Protein AF-A0A349K232-F1 (afdb_monomer_lite)

Foldseek 3Di:
DKDKWAFPDWDQDPVLKIKTKTFADDDQDDADPQKFKKWKWFFEAVQKDQWKKFKDWPNHTFWIDGIDDGRGMDIITGDSCQSPDDRMRMIIIHTDPDGGHTDPVVVVRHIITIIDGNPPPPD

Structure (mmCIF, N/CA/C/O backbone):
data_AF-A0A349K232-F1
#
_entry.id   AF-A0A349K232-F1
#
loop_
_atom_site.group_PDB
_atom_site.id
_atom_site.type_symbol
_atom_site.label_atom_id
_atom_site.label_alt_id
_atom_site.label_comp_id
_atom_site.label_asym_id
_atom_site.label_entity_id
_atom_site.label_seq_id
_atom_site.pdbx_PDB_ins_code
_atom_site.Cartn_x
_atom_site.Cartn_y
_atom_site.Cartn_z
_atom_site.occupancy
_atom_site.B_iso_or_equiv
_atom_site.auth_seq_id
_atom_site.auth_comp_id
_atom_site.auth_asym_id
_atom_site.auth_atom_id
_atom_site.pdbx_PDB_model_num
ATOM 1 N N . GLN A 1 1 ? -1.000 18.433 8.246 1.00 46.72 1 GLN A N 1
ATOM 2 C CA . GLN A 1 1 ? 0.027 17.546 8.838 1.00 46.72 1 GLN A CA 1
ATOM 3 C C . GLN A 1 1 ? -0.206 16.137 8.317 1.00 46.72 1 GLN A C 1
ATOM 5 O O . GLN A 1 1 ? -1.314 15.640 8.473 1.00 46.72 1 GLN A O 1
ATOM 10 N N . GLU A 1 2 ? 0.793 15.520 7.683 1.00 52.59 2 GLU A N 1
ATOM 11 C CA . GLU A 1 2 ? 0.730 14.105 7.295 1.00 52.59 2 GLU A CA 1
ATOM 12 C C . GLU A 1 2 ? 0.902 13.234 8.547 1.00 52.59 2 GLU A C 1
ATOM 14 O O . GLU A 1 2 ? 1.868 13.400 9.294 1.00 52.59 2 GLU A O 1
ATOM 19 N N . ARG A 1 3 ? -0.039 12.320 8.805 1.00 63.75 3 ARG A N 1
ATOM 20 C CA . ARG A 1 3 ? 0.114 11.277 9.830 1.00 63.75 3 ARG A CA 1
ATOM 21 C C . ARG A 1 3 ? 0.364 9.959 9.118 1.00 63.75 3 ARG A C 1
ATOM 23 O O . ARG A 1 3 ? -0.445 9.565 8.279 1.00 63.75 3 ARG A O 1
ATOM 30 N N . GLY A 1 4 ? 1.481 9.309 9.434 1.00 68.56 4 GLY A N 1
ATOM 31 C CA . GLY A 1 4 ? 1.935 8.125 8.715 1.00 68.56 4 GLY A CA 1
ATOM 32 C C . GLY A 1 4 ? 2.396 6.989 9.613 1.00 68.56 4 GLY A C 1
ATOM 33 O O . GLY A 1 4 ? 3.059 7.218 10.622 1.00 68.56 4 GLY A O 1
ATOM 34 N N . TYR A 1 5 ? 2.071 5.767 9.201 1.00 79.06 5 TYR A N 1
ATOM 35 C CA . TYR A 1 5 ? 2.646 4.527 9.704 1.00 79.06 5 TYR A CA 1
ATOM 36 C C . TYR A 1 5 ? 3.733 4.056 8.738 1.00 79.06 5 TYR A C 1
ATOM 38 O O . TYR A 1 5 ? 3.540 4.044 7.519 1.00 79.06 5 TYR A O 1
ATOM 46 N N . TYR A 1 6 ? 4.867 3.638 9.289 1.00 78.94 6 TYR A N 1
ATOM 47 C CA . TYR A 1 6 ? 5.976 3.049 8.541 1.00 78.94 6 TYR A CA 1
ATOM 48 C C . TYR A 1 6 ? 5.934 1.526 8.712 1.00 78.94 6 TYR A C 1
ATOM 50 O O . TYR A 1 6 ? 5.575 1.059 9.800 1.00 78.94 6 TYR A O 1
ATOM 58 N N . PRO A 1 7 ? 6.259 0.737 7.674 1.00 79.44 7 PRO A N 1
ATOM 59 C CA . PRO A 1 7 ? 6.295 -0.701 7.815 1.00 79.44 7 PRO A CA 1
ATOM 60 C C . PRO A 1 7 ? 7.447 -1.075 8.750 1.00 79.44 7 PRO A C 1
ATOM 62 O O . PRO A 1 7 ? 8.556 -0.550 8.632 1.00 79.44 7 PRO A O 1
ATOM 65 N N . VAL A 1 8 ? 7.159 -1.966 9.693 1.00 78.75 8 VAL A N 1
ATOM 66 C CA . VAL A 1 8 ? 8.140 -2.549 10.614 1.00 78.75 8 VAL A CA 1
ATOM 67 C C . VAL A 1 8 ? 8.885 -3.716 9.976 1.00 78.75 8 VAL A C 1
ATOM 69 O O . VAL A 1 8 ? 9.998 -4.013 10.390 1.00 78.75 8 VAL A O 1
ATOM 72 N N . ASP A 1 9 ? 8.289 -4.337 8.958 1.00 72.81 9 ASP A N 1
ATOM 73 C CA . ASP A 1 9 ? 8.919 -5.382 8.164 1.00 72.81 9 ASP A CA 1
ATOM 74 C C . ASP A 1 9 ? 8.420 -5.334 6.711 1.00 72.81 9 ASP A C 1
ATOM 76 O O . ASP A 1 9 ? 7.271 -4.958 6.436 1.00 72.81 9 ASP A O 1
ATOM 80 N N . SER A 1 10 ? 9.302 -5.692 5.783 1.00 68.56 10 SER A N 1
ATOM 81 C CA . SER A 1 10 ? 9.002 -5.839 4.362 1.00 68.56 10 SER A CA 1
ATOM 82 C C . SER A 1 10 ? 9.684 -7.096 3.840 1.00 68.56 10 SER A C 1
ATOM 84 O O . SER A 1 10 ? 10.916 -7.144 3.780 1.00 68.56 10 SER A O 1
ATOM 86 N N . LEU A 1 11 ? 8.892 -8.083 3.433 1.00 67.94 11 LEU A N 1
ATOM 87 C CA . LEU A 1 11 ? 9.386 -9.377 2.973 1.00 67.94 11 LEU A CA 1
ATOM 88 C C . LEU A 1 11 ? 8.936 -9.610 1.534 1.00 67.94 11 LEU A C 1
ATOM 90 O O . LEU A 1 11 ? 7.745 -9.532 1.224 1.00 67.94 11 LEU A O 1
ATOM 94 N N . SER A 1 12 ? 9.887 -9.916 0.654 1.00 61.69 12 SER A N 1
ATOM 95 C CA . SER A 1 12 ? 9.557 -10.512 -0.639 1.00 61.69 12 SER A CA 1
ATOM 96 C C . SER A 1 12 ? 9.032 -11.920 -0.391 1.00 61.69 12 SER A C 1
ATOM 98 O O . SER A 1 12 ? 9.668 -12.700 0.320 1.00 61.69 12 SER A O 1
ATOM 100 N N . THR A 1 13 ? 7.885 -12.255 -0.963 1.00 57.34 13 THR A N 1
ATOM 101 C CA . THR A 1 13 ? 7.378 -13.625 -0.944 1.00 57.34 13 THR A CA 1
ATOM 102 C C . THR A 1 13 ? 7.893 -14.377 -2.174 1.00 57.34 13 THR A C 1
ATOM 104 O O . THR A 1 13 ? 8.292 -13.778 -3.177 1.00 57.34 13 THR A O 1
ATOM 107 N N . SER A 1 14 ? 7.863 -15.708 -2.122 1.00 49.41 14 SER A N 1
ATOM 108 C CA . SER A 1 14 ? 8.222 -16.581 -3.247 1.00 49.41 14 SER A CA 1
ATOM 109 C C . SER A 1 14 ? 7.306 -16.434 -4.471 1.00 49.41 14 SER A C 1
ATOM 111 O O . SER A 1 14 ? 7.642 -16.939 -5.536 1.00 49.41 14 SER A O 1
ATOM 113 N N . GLU A 1 15 ? 6.171 -15.740 -4.346 1.00 57.75 15 GLU A N 1
ATOM 114 C CA . GLU A 1 15 ? 5.154 -15.590 -5.398 1.00 57.75 15 GLU A CA 1
ATOM 115 C C . GLU A 1 15 ? 5.248 -14.249 -6.149 1.00 57.75 15 GLU A C 1
ATOM 117 O O . GLU A 1 15 ? 4.309 -13.842 -6.830 1.00 57.75 15 GLU A O 1
ATOM 122 N N . GLY A 1 16 ? 6.357 -13.516 -6.007 1.00 67.38 16 GLY A N 1
ATOM 123 C CA . GLY A 1 16 ? 6.504 -12.198 -6.637 1.00 67.38 16 GLY A CA 1
ATOM 124 C C . GLY A 1 16 ? 5.601 -11.126 -6.015 1.00 67.38 16 GLY A C 1
ATOM 125 O O . GLY A 1 16 ? 5.373 -10.078 -6.622 1.00 67.38 16 GLY A O 1
ATOM 126 N N . SER A 1 17 ? 5.093 -11.374 -4.802 1.00 76.19 17 SER A N 1
ATOM 127 C CA . SER A 1 17 ? 4.384 -10.381 -4.001 1.00 76.19 17 SER A CA 1
ATOM 128 C C . SER A 1 17 ? 5.296 -9.779 -2.930 1.00 76.19 17 SER A C 1
ATOM 130 O O . SER A 1 17 ? 6.219 -10.416 -2.422 1.00 76.19 17 SER A O 1
ATOM 132 N N . LEU A 1 18 ? 5.062 -8.512 -2.601 1.00 86.50 18 LEU A N 1
ATOM 133 C CA . LEU A 1 18 ? 5.747 -7.811 -1.520 1.00 86.50 18 LEU A CA 1
ATOM 134 C C . LEU A 1 18 ? 4.798 -7.721 -0.329 1.00 86.50 18 LEU A C 1
ATOM 136 O O . LEU A 1 18 ? 3.771 -7.046 -0.407 1.00 86.50 18 LEU A O 1
ATOM 140 N N . ARG A 1 19 ? 5.158 -8.362 0.781 1.00 90.25 19 ARG A N 1
ATOM 141 C CA . ARG A 1 19 ? 4.420 -8.258 2.038 1.00 90.25 19 ARG A CA 1
ATOM 142 C C . ARG A 1 19 ? 4.936 -7.074 2.843 1.00 90.25 19 ARG A C 1
ATOM 144 O O . ARG A 1 19 ? 6.128 -6.994 3.137 1.00 90.25 19 ARG A O 1
ATOM 151 N N . LEU A 1 20 ? 4.038 -6.171 3.219 1.00 91.31 20 LEU A N 1
ATOM 152 C CA . LEU A 1 20 ? 4.313 -5.031 4.089 1.00 91.31 20 LEU A CA 1
ATOM 153 C C . LEU A 1 20 ? 3.569 -5.196 5.403 1.00 91.31 20 LEU A C 1
ATOM 155 O O . LEU A 1 20 ? 2.345 -5.334 5.411 1.00 91.31 20 LEU A O 1
ATOM 159 N N . GLN A 1 21 ? 4.292 -5.109 6.511 1.00 91.50 21 GLN A N 1
ATOM 160 C CA . GLN A 1 21 ? 3.699 -5.132 7.839 1.00 91.50 21 GLN A CA 1
ATOM 161 C C . GLN A 1 21 ? 3.842 -3.769 8.499 1.00 91.50 21 GLN A C 1
ATOM 163 O O . GLN A 1 21 ? 4.952 -3.311 8.751 1.00 91.50 21 GLN A O 1
ATOM 168 N N . PHE A 1 22 ? 2.725 -3.140 8.839 1.00 90.12 22 PHE A N 1
ATOM 169 C CA . PHE A 1 22 ? 2.667 -1.892 9.592 1.00 90.12 22 PHE A CA 1
ATOM 170 C C . PHE A 1 22 ? 2.262 -2.172 11.033 1.00 90.12 22 PHE A C 1
ATOM 172 O O . PHE A 1 22 ? 1.420 -3.033 11.303 1.00 90.12 22 PHE A O 1
ATOM 179 N N . ARG A 1 23 ? 2.832 -1.401 11.960 1.00 87.31 23 ARG A N 1
ATOM 180 C CA . ARG A 1 23 ? 2.408 -1.396 13.359 1.00 87.31 23 ARG A CA 1
ATOM 181 C C . ARG A 1 23 ? 1.769 -0.057 13.694 1.00 87.31 23 ARG A C 1
ATOM 183 O O . ARG A 1 23 ? 2.387 0.996 13.531 1.00 87.31 23 ARG A O 1
ATOM 190 N N . ARG A 1 24 ? 0.526 -0.104 14.160 1.00 83.44 24 ARG A N 1
ATOM 191 C CA . ARG A 1 24 ? -0.172 1.047 14.717 1.00 83.44 24 ARG A CA 1
ATOM 192 C C . ARG A 1 24 ? 0.290 1.245 16.154 1.00 83.44 24 ARG A C 1
ATOM 194 O O . ARG A 1 24 ? 0.170 0.348 16.978 1.00 83.44 24 ARG A O 1
ATOM 201 N N . PHE A 1 25 ? 0.791 2.439 16.444 1.00 75.69 25 PHE A N 1
ATOM 202 C CA . PHE A 1 25 ? 1.090 2.873 17.804 1.00 75.69 25 PHE A CA 1
ATOM 203 C C . PHE A 1 25 ? -0.033 3.795 18.285 1.00 75.69 25 PHE A C 1
ATOM 205 O O . PHE A 1 25 ? -0.379 4.760 17.601 1.00 75.69 25 PHE A O 1
ATOM 212 N N . GLY A 1 26 ? -0.608 3.494 19.449 1.00 79.88 26 GLY A N 1
ATOM 213 C CA . GLY A 1 26 ? -1.686 4.286 20.040 1.00 79.88 26 GLY A CA 1
ATOM 214 C C . GLY A 1 26 ? -3.086 3.980 19.481 1.00 79.88 26 GLY A C 1
ATOM 215 O O . GLY A 1 26 ? -3.288 2.965 18.807 1.00 79.88 26 GLY A O 1
ATOM 216 N N . PRO A 1 27 ? -4.086 4.828 19.789 1.00 82.44 27 PRO A N 1
ATOM 217 C CA . PRO A 1 27 ? -5.490 4.562 19.485 1.00 82.44 27 PRO A CA 1
ATOM 218 C C . PRO A 1 27 ? -5.781 4.546 17.981 1.00 82.44 27 PRO A C 1
ATOM 220 O O . PRO A 1 27 ? -5.017 5.059 17.162 1.00 82.44 27 PRO A O 1
ATOM 223 N N . THR A 1 28 ? -6.916 3.948 17.616 1.00 82.94 28 THR A N 1
ATOM 224 C CA . THR A 1 28 ? -7.370 3.875 16.225 1.00 82.94 28 THR A CA 1
ATOM 225 C C . THR A 1 28 ? -7.572 5.291 15.683 1.00 82.94 28 THR A C 1
ATOM 227 O O . THR A 1 28 ? -8.322 6.066 16.288 1.00 82.94 28 THR A O 1
ATOM 230 N N . PRO A 1 29 ? -6.926 5.668 14.566 1.00 82.56 29 PRO A N 1
ATOM 231 C CA . PRO A 1 29 ? -7.090 6.998 14.005 1.00 82.56 29 PRO A CA 1
ATOM 232 C C . PRO A 1 29 ? -8.521 7.171 13.484 1.00 82.56 29 PRO A C 1
ATOM 234 O O . PRO A 1 29 ? -9.055 6.315 12.779 1.00 82.56 29 PRO A O 1
ATOM 237 N N . LYS A 1 30 ? -9.141 8.307 13.811 1.00 85.81 30 LYS A N 1
ATOM 238 C CA . LYS A 1 30 ? -10.394 8.731 13.179 1.00 85.81 30 LYS A CA 1
ATOM 239 C C . LYS A 1 30 ? -10.060 9.377 11.836 1.00 85.81 30 LYS A C 1
ATOM 241 O O . LYS A 1 30 ? -9.260 10.309 11.800 1.00 85.81 30 LYS A O 1
ATOM 246 N N . VAL A 1 31 ? -10.667 8.885 10.760 1.00 88.19 31 VAL A N 1
ATOM 247 C CA . VAL A 1 31 ? -10.540 9.460 9.413 1.00 88.19 31 VAL A CA 1
ATOM 248 C C . VAL A 1 31 ? -11.734 10.382 9.187 1.00 88.19 31 VAL A C 1
ATOM 250 O O . VAL A 1 31 ? -12.877 9.928 9.239 1.00 88.19 31 VAL A O 1
ATOM 253 N N . ALA A 1 32 ? -11.482 11.679 9.012 1.00 89.44 32 ALA A N 1
ATOM 254 C CA . ALA A 1 32 ? -12.534 12.658 8.746 1.00 89.44 32 ALA A CA 1
ATOM 255 C C . ALA A 1 32 ? -13.071 12.534 7.308 1.00 89.44 32 ALA A C 1
ATOM 257 O O . ALA A 1 32 ? -12.408 11.985 6.434 1.00 89.44 32 ALA A O 1
ATOM 258 N N . ALA A 1 33 ? -14.254 13.097 7.041 1.00 87.88 33 ALA A N 1
ATOM 259 C CA . ALA A 1 33 ? -14.904 13.017 5.726 1.00 87.88 33 ALA A C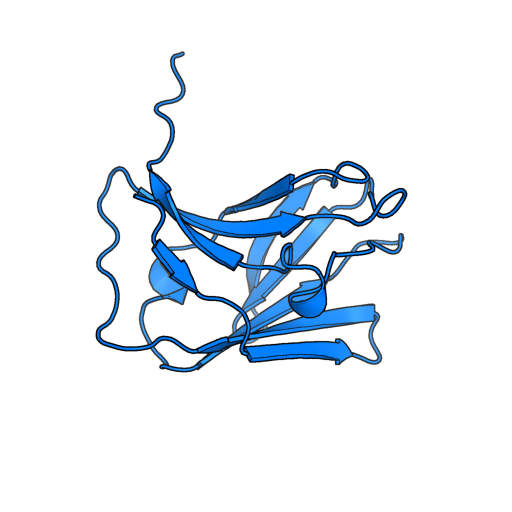A 1
ATOM 260 C C . ALA A 1 33 ? -14.090 13.651 4.577 1.00 87.88 33 ALA A C 1
ATOM 262 O O . ALA A 1 33 ? -14.252 13.271 3.424 1.00 87.88 33 ALA A O 1
ATOM 263 N N . ASN A 1 34 ? -13.206 14.605 4.884 1.00 89.62 34 ASN A N 1
ATOM 264 C CA . ASN A 1 34 ? -12.305 15.256 3.927 1.00 89.62 34 ASN A CA 1
ATOM 265 C C . ASN A 1 34 ? -10.902 14.622 3.890 1.00 89.62 34 ASN A C 1
ATOM 267 O O . ASN A 1 34 ? -9.942 15.263 3.452 1.00 89.62 34 ASN A O 1
ATOM 271 N N . GLN A 1 35 ? -10.757 13.415 4.429 1.00 90.94 35 GLN A N 1
ATOM 272 C CA . GLN A 1 35 ? -9.503 12.681 4.475 1.00 90.94 35 GLN A CA 1
ATOM 273 C C . GLN A 1 35 ? -9.647 11.334 3.779 1.00 90.94 35 GLN A C 1
ATOM 275 O O . GLN A 1 35 ? -10.723 10.742 3.723 1.00 90.94 35 GLN A O 1
ATOM 280 N N . GLN A 1 36 ? -8.521 10.828 3.293 1.00 92.50 36 GLN A N 1
ATOM 281 C CA . GLN A 1 36 ? -8.415 9.515 2.679 1.00 92.50 36 GLN A CA 1
ATOM 282 C C . GLN A 1 36 ? -7.194 8.771 3.212 1.00 92.50 36 GLN A C 1
ATOM 284 O O . GLN A 1 36 ? -6.197 9.377 3.617 1.00 92.50 36 GLN A O 1
ATOM 289 N N . VAL A 1 37 ? -7.287 7.444 3.205 1.00 93.31 37 VAL A N 1
ATOM 290 C CA . VAL A 1 37 ? -6.177 6.558 3.550 1.00 93.31 37 VAL A CA 1
ATOM 291 C C . VAL A 1 37 ? -5.476 6.144 2.267 1.00 93.31 37 VAL A C 1
ATOM 293 O O . VAL A 1 37 ? -6.127 5.698 1.323 1.00 93.31 37 VAL A O 1
ATOM 296 N N . VAL A 1 38 ? -4.154 6.280 2.229 1.00 95.19 38 VAL A N 1
ATOM 297 C CA . VAL A 1 38 ? -3.344 5.882 1.074 1.00 95.19 38 VAL A CA 1
ATOM 298 C C . VAL A 1 38 ? -2.146 5.050 1.505 1.00 95.19 38 VAL A C 1
ATOM 300 O O . VAL A 1 38 ? -1.519 5.321 2.531 1.00 95.19 38 VAL A O 1
ATOM 303 N N . LEU A 1 39 ? -1.794 4.056 0.695 1.00 95.38 39 LEU A N 1
ATOM 304 C CA . LEU A 1 39 ? -0.472 3.447 0.721 1.00 95.38 39 LEU A CA 1
ATOM 305 C C . LEU A 1 39 ? 0.419 4.202 -0.265 1.00 95.38 39 LEU A C 1
ATOM 307 O O . LEU A 1 39 ? 0.278 4.048 -1.478 1.00 95.38 39 LEU A O 1
ATOM 311 N N . ARG A 1 40 ? 1.326 5.017 0.267 1.00 94.62 40 ARG A N 1
ATOM 312 C CA . ARG A 1 40 ? 2.322 5.761 -0.500 1.00 94.62 40 ARG A CA 1
ATOM 313 C C . ARG A 1 40 ? 3.552 4.903 -0.730 1.00 94.62 40 ARG A C 1
ATOM 315 O O . ARG A 1 40 ? 4.133 4.365 0.216 1.00 94.62 40 ARG A O 1
ATOM 322 N N . LEU A 1 41 ? 3.964 4.812 -1.983 1.00 92.88 41 LEU A N 1
ATOM 323 C CA . LEU A 1 41 ? 5.114 4.041 -2.434 1.00 92.88 41 LEU A CA 1
ATOM 324 C C . LEU A 1 41 ? 6.016 4.934 -3.283 1.00 92.88 41 LEU A C 1
ATOM 326 O O . LEU A 1 41 ? 5.556 5.877 -3.925 1.00 92.88 41 LEU A O 1
ATOM 330 N N . ILE A 1 42 ? 7.311 4.632 -3.282 1.00 91.44 42 ILE A N 1
ATOM 331 C CA . ILE A 1 42 ? 8.298 5.319 -4.114 1.00 91.44 42 ILE A CA 1
ATOM 332 C C . ILE A 1 42 ? 9.058 4.248 -4.880 1.00 91.44 42 ILE A C 1
ATOM 334 O O . ILE A 1 42 ? 9.603 3.322 -4.276 1.00 91.44 42 ILE A O 1
ATOM 338 N N . THR A 1 43 ? 9.090 4.344 -6.203 1.00 90.44 43 THR A N 1
ATOM 339 C CA . THR A 1 43 ? 9.875 3.420 -7.028 1.00 90.44 43 THR A CA 1
ATOM 340 C C . THR A 1 43 ? 11.359 3.790 -7.002 1.00 90.44 43 THR A C 1
ATOM 342 O O . THR A 1 43 ? 11.745 4.946 -6.800 1.00 90.44 43 THR A O 1
ATOM 345 N N . ALA A 1 44 ? 12.231 2.801 -7.188 1.00 87.75 44 ALA A N 1
ATOM 346 C CA . ALA A 1 44 ? 13.654 3.034 -7.415 1.00 87.75 44 ALA A CA 1
ATOM 347 C C . ALA A 1 44 ? 13.887 3.714 -8.784 1.00 8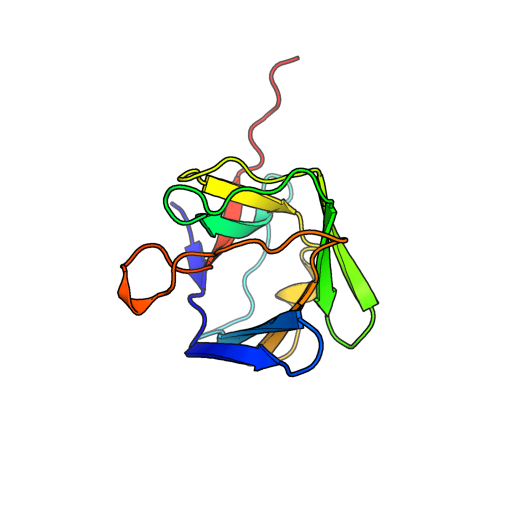7.75 44 ALA A C 1
ATOM 349 O O . ALA A 1 44 ? 13.006 3.660 -9.654 1.00 87.75 44 ALA A O 1
ATOM 350 N N . PRO A 1 45 ? 15.063 4.327 -9.027 1.00 83.94 45 PRO A N 1
ATOM 351 C CA . PRO A 1 45 ? 15.481 4.677 -10.384 1.00 83.94 45 PRO A CA 1
ATOM 352 C C . PRO A 1 45 ? 15.366 3.440 -11.290 1.00 83.94 45 PRO A C 1
ATOM 354 O O . PRO A 1 45 ? 15.854 2.373 -10.930 1.00 83.94 45 PRO A O 1
ATOM 357 N N . HIS A 1 46 ? 14.664 3.567 -12.421 1.00 85.25 46 HIS A N 1
ATOM 358 C CA . HIS A 1 46 ? 14.314 2.462 -13.340 1.00 85.25 46 HIS A CA 1
ATOM 359 C C . HIS A 1 46 ? 13.377 1.373 -12.778 1.00 85.25 46 HIS A C 1
ATOM 361 O O . HIS A 1 46 ? 13.201 0.335 -13.405 1.00 85.25 46 HIS A O 1
ATOM 367 N N . GLY A 1 47 ? 12.740 1.611 -11.630 1.00 85.62 47 GLY A N 1
ATOM 368 C CA . GLY A 1 47 ? 11.844 0.662 -10.964 1.00 85.62 47 GLY A CA 1
ATOM 369 C C . GLY A 1 47 ? 10.359 0.780 -11.310 1.00 85.62 47 GLY A C 1
ATOM 370 O O . GLY A 1 47 ? 9.548 0.187 -10.602 1.00 85.62 47 GLY A O 1
ATOM 371 N N . GLY A 1 48 ? 9.991 1.598 -12.300 1.00 88.62 48 GLY A N 1
ATOM 372 C CA . GLY A 1 48 ? 8.601 1.811 -12.707 1.00 88.62 48 GLY A CA 1
ATOM 373 C C . GLY A 1 48 ? 7.983 0.607 -13.422 1.00 88.62 48 GLY A C 1
ATOM 374 O O . GLY A 1 48 ? 8.677 -0.310 -13.846 1.00 88.62 48 GLY A O 1
ATOM 375 N N . THR A 1 49 ? 6.663 0.629 -13.579 1.00 90.06 49 THR A N 1
ATOM 376 C CA . THR A 1 49 ? 5.870 -0.438 -14.216 1.00 90.06 49 THR A CA 1
ATOM 377 C C . THR A 1 49 ? 4.699 0.167 -14.987 1.00 90.06 49 THR A C 1
ATOM 379 O O . THR A 1 49 ? 4.200 1.243 -14.640 1.00 90.06 49 THR A O 1
ATOM 382 N N . ARG A 1 50 ? 4.230 -0.519 -16.036 1.00 90.75 50 ARG A N 1
ATOM 383 C CA . ARG A 1 50 ? 2.950 -0.192 -16.701 1.00 90.75 50 ARG A CA 1
ATOM 384 C C . ARG A 1 50 ? 1.793 -1.068 -16.214 1.00 90.75 50 ARG A C 1
ATOM 386 O O . ARG A 1 50 ? 0.635 -0.758 -16.509 1.00 90.75 50 ARG A O 1
ATOM 393 N N . SER A 1 51 ? 2.088 -2.145 -15.491 1.00 90.25 51 SER A N 1
ATOM 394 C CA . SER A 1 51 ? 1.090 -3.056 -14.939 1.00 90.25 51 SER A CA 1
ATOM 395 C C . SER A 1 51 ? 0.295 -2.425 -13.806 1.00 90.25 51 SER A C 1
ATOM 397 O O . SER A 1 51 ? 0.671 -1.424 -13.202 1.00 90.25 51 SER A O 1
ATOM 399 N N . THR A 1 52 ? -0.841 -3.043 -13.497 1.00 92.00 52 THR A N 1
ATOM 400 C CA . THR A 1 52 ? -1.612 -2.682 -12.306 1.00 92.00 52 THR A CA 1
ATOM 401 C C . THR A 1 52 ? -0.933 -3.248 -11.065 1.00 92.00 52 THR A C 1
ATOM 403 O O . THR A 1 52 ? -0.673 -4.449 -11.008 1.00 92.00 52 THR A O 1
ATOM 406 N N . ILE A 1 53 ? -0.696 -2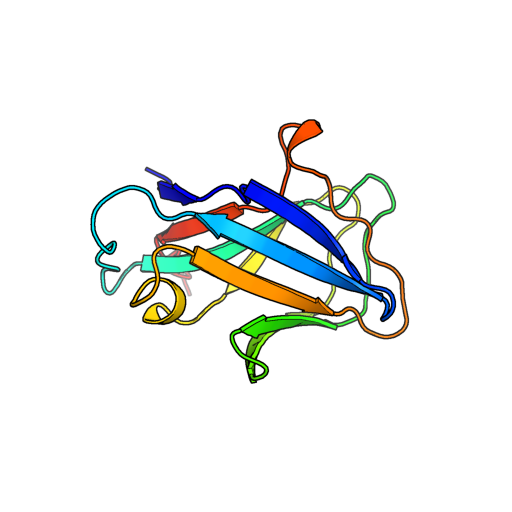.394 -10.074 1.00 92.31 53 ILE A N 1
ATOM 407 C CA . ILE A 1 53 ? -0.250 -2.791 -8.739 1.00 92.31 53 ILE A CA 1
ATOM 408 C C . ILE A 1 53 ? -1.497 -2.932 -7.873 1.00 92.31 53 ILE A C 1
ATOM 410 O O . ILE A 1 53 ? -2.324 -2.019 -7.822 1.00 92.31 53 ILE A O 1
ATOM 414 N N . ARG A 1 54 ? -1.644 -4.075 -7.207 1.00 93.81 54 ARG A N 1
ATOM 415 C CA . ARG A 1 54 ? -2.797 -4.401 -6.356 1.00 93.81 54 ARG A CA 1
ATOM 416 C C . ARG A 1 54 ? -2.355 -4.549 -4.913 1.00 93.81 54 ARG A C 1
ATOM 418 O O . ARG A 1 54 ? -1.277 -5.076 -4.655 1.00 93.81 54 ARG A O 1
ATOM 425 N N . VAL A 1 55 ? -3.213 -4.128 -3.993 1.00 94.75 55 VAL A N 1
ATOM 426 C CA . VAL A 1 55 ? -3.037 -4.275 -2.547 1.00 94.75 55 VAL A CA 1
ATOM 427 C C . VAL A 1 55 ? -4.136 -5.180 -2.019 1.00 94.75 55 VAL A C 1
ATOM 429 O O . VAL A 1 55 ? -5.324 -4.906 -2.222 1.00 94.75 55 VAL A O 1
ATOM 432 N N . SER A 1 56 ? -3.734 -6.230 -1.314 1.00 93.88 56 SER A N 1
ATOM 433 C CA . SER A 1 56 ? -4.637 -7.155 -0.636 1.00 93.88 56 SER A CA 1
ATOM 434 C C . SER A 1 56 ? -4.485 -7.064 0.880 1.00 93.88 56 SER A C 1
ATOM 436 O O . SER A 1 56 ? -3.379 -6.900 1.393 1.00 93.88 56 SER A O 1
ATOM 438 N N . TYR A 1 57 ? -5.599 -7.193 1.597 1.00 91.25 57 TYR A N 1
ATOM 439 C CA . TYR A 1 57 ? -5.678 -7.238 3.058 1.00 91.25 57 TYR A CA 1
ATOM 440 C C . TYR A 1 57 ? -6.571 -8.410 3.471 1.00 91.25 57 TYR A C 1
ATOM 442 O O . TYR A 1 57 ? -7.719 -8.502 3.033 1.00 91.25 57 TYR A O 1
ATOM 450 N N . GLY A 1 58 ? -6.032 -9.346 4.258 1.00 86.69 58 GLY A N 1
ATOM 451 C CA . GLY A 1 58 ? -6.752 -10.571 4.639 1.00 86.69 58 GLY A CA 1
ATOM 452 C C . GLY A 1 58 ? -7.210 -11.408 3.434 1.00 86.69 58 GLY A C 1
ATOM 453 O O . GLY A 1 58 ? -8.332 -11.908 3.426 1.00 86.69 58 GLY A O 1
ATOM 454 N N . GLY A 1 59 ? -6.389 -11.485 2.379 1.00 86.81 59 GLY A N 1
ATOM 455 C CA . GLY A 1 59 ? -6.696 -12.222 1.144 1.00 86.81 59 GLY A CA 1
ATOM 456 C C . GLY A 1 59 ? -7.690 -11.539 0.195 1.00 86.81 59 GLY A C 1
ATOM 457 O O . GLY A 1 59 ? -7.966 -12.072 -0.876 1.00 86.81 59 GLY A O 1
ATOM 458 N N . LYS A 1 60 ? -8.220 -10.358 0.540 1.00 91.94 60 LYS A N 1
ATOM 459 C CA . LYS A 1 60 ? -9.139 -9.589 -0.316 1.00 91.94 60 LYS A CA 1
ATOM 460 C C . LYS A 1 60 ? -8.440 -8.382 -0.922 1.00 91.94 60 LYS A C 1
ATOM 462 O O . LYS A 1 60 ? -7.736 -7.666 -0.215 1.00 91.94 60 LYS A O 1
ATOM 467 N N . MET A 1 61 ? -8.682 -8.119 -2.204 1.00 94.44 61 MET A N 1
ATOM 468 C CA . MET A 1 61 ? -8.206 -6.900 -2.860 1.00 94.44 61 MET A CA 1
ATOM 469 C C . MET A 1 61 ? -8.925 -5.678 -2.278 1.00 94.44 61 MET A C 1
ATOM 471 O O . MET A 1 61 ? -10.154 -5.641 -2.248 1.00 94.44 61 MET A O 1
ATOM 475 N N . ILE A 1 62 ? -8.160 -4.685 -1.829 1.00 95.56 62 ILE A N 1
ATOM 476 C CA . ILE A 1 62 ? -8.681 -3.466 -1.185 1.00 95.56 62 ILE A CA 1
ATOM 477 C C . ILE A 1 62 ? -8.249 -2.172 -1.877 1.00 95.56 62 ILE A C 1
ATOM 479 O O . ILE A 1 62 ? -8.802 -1.116 -1.590 1.00 95.56 62 ILE A O 1
ATOM 483 N N . GLY A 1 63 ? -7.272 -2.234 -2.778 1.00 96.06 63 GLY A N 1
ATOM 484 C CA . GLY A 1 63 ? -6.791 -1.070 -3.510 1.00 96.06 63 GLY A CA 1
ATOM 485 C C . GLY A 1 63 ? -5.997 -1.477 -4.738 1.00 96.06 63 GLY A C 1
ATOM 486 O O . GLY A 1 63 ? -5.440 -2.576 -4.800 1.00 96.06 63 GLY A O 1
ATOM 487 N N . ALA A 1 64 ? -5.955 -0.593 -5.727 1.00 95.44 64 ALA A N 1
ATOM 488 C CA . ALA A 1 64 ? -5.162 -0.787 -6.929 1.00 95.44 64 ALA A CA 1
ATOM 489 C C . ALA A 1 64 ? -4.801 0.553 -7.576 1.00 95.44 64 ALA A C 1
ATOM 491 O O . ALA A 1 64 ? -5.528 1.537 -7.441 1.00 95.44 64 ALA A O 1
ATOM 492 N N . VAL A 1 65 ? -3.700 0.566 -8.321 1.00 94.75 65 VAL A N 1
ATOM 493 C CA . VAL A 1 65 ? -3.299 1.682 -9.186 1.00 94.75 65 VAL A CA 1
ATOM 494 C C . VAL A 1 65 ? -2.744 1.138 -10.496 1.00 94.75 65 VAL A C 1
ATOM 496 O O . VAL A 1 65 ? -2.098 0.088 -10.522 1.00 94.75 65 VAL A O 1
ATOM 499 N N . ARG A 1 66 ? -3.012 1.833 -11.603 1.00 93.06 66 ARG A N 1
ATOM 500 C CA . ARG A 1 66 ? -2.489 1.459 -12.918 1.00 93.06 66 ARG A CA 1
ATOM 501 C C . ARG A 1 66 ? -1.135 2.120 -13.148 1.00 93.06 66 ARG A C 1
ATOM 503 O O . ARG A 1 66 ? -1.072 3.335 -13.307 1.00 93.06 66 ARG A O 1
ATOM 510 N N . GLY A 1 67 ? -0.096 1.299 -13.260 1.00 90.00 67 GLY A N 1
ATOM 511 C CA . GLY A 1 67 ? 1.273 1.736 -13.488 1.00 90.00 67 GLY A CA 1
ATOM 512 C C . GLY A 1 67 ? 1.889 2.452 -12.288 1.00 90.00 67 GLY A C 1
ATOM 513 O O . GLY A 1 67 ? 1.202 2.902 -11.371 1.00 90.00 67 GLY A O 1
ATOM 514 N N . ALA A 1 68 ? 3.210 2.569 -12.318 1.00 91.69 68 ALA A N 1
ATOM 515 C CA . ALA A 1 68 ? 3.973 3.417 -11.418 1.00 91.69 68 ALA A CA 1
ATOM 516 C C . ALA A 1 68 ? 5.132 4.064 -12.187 1.00 91.69 68 ALA A C 1
ATOM 518 O O . ALA A 1 68 ? 5.826 3.372 -12.941 1.00 91.69 68 ALA A O 1
ATOM 519 N N . PRO A 1 69 ? 5.365 5.376 -12.016 1.00 91.44 69 PRO A N 1
ATOM 520 C CA . PRO A 1 69 ? 6.487 6.054 -12.657 1.00 91.44 69 PRO A CA 1
ATOM 521 C C . PRO A 1 69 ? 7.817 5.511 -12.129 1.00 91.44 69 PRO A C 1
ATOM 523 O O . PRO A 1 69 ? 7.893 5.070 -10.987 1.00 91.44 69 PRO A O 1
ATOM 526 N N . SER A 1 70 ? 8.881 5.577 -12.929 1.00 90.31 70 SER A N 1
ATOM 527 C CA . SER A 1 70 ? 10.247 5.273 -12.473 1.00 90.31 70 SER A CA 1
ATOM 528 C C . SER A 1 70 ? 10.809 6.414 -11.622 1.00 90.31 70 SER A C 1
ATOM 530 O O . SER A 1 70 ? 10.704 7.573 -12.014 1.00 90.31 70 SER A O 1
ATOM 532 N N . GLY A 1 71 ? 11.431 6.095 -10.483 1.00 88.69 71 GLY A N 1
ATOM 533 C CA . GLY A 1 71 ? 11.994 7.077 -9.547 1.00 88.69 71 GLY A CA 1
ATOM 534 C C . GLY A 1 71 ? 10.971 8.014 -8.891 1.00 88.69 71 GLY A C 1
ATOM 535 O O . GLY A 1 71 ? 11.364 9.046 -8.350 1.00 88.69 71 GLY A O 1
ATOM 536 N N . GLY A 1 72 ? 9.677 7.696 -8.967 1.00 90.19 72 GLY A N 1
ATOM 537 C CA . GLY A 1 72 ? 8.589 8.589 -8.578 1.00 90.19 72 GLY A CA 1
ATOM 538 C C . GLY A 1 72 ? 7.759 8.073 -7.407 1.00 90.19 72 GLY A C 1
ATOM 539 O O . GLY A 1 72 ? 7.761 6.882 -7.088 1.00 90.19 72 GLY A O 1
ATOM 540 N N . THR A 1 73 ? 7.028 8.995 -6.784 1.00 92.19 73 THR A N 1
ATOM 541 C CA . THR A 1 73 ? 6.045 8.707 -5.734 1.00 92.19 73 THR A CA 1
ATOM 542 C C . THR A 1 73 ? 4.683 8.431 -6.356 1.00 92.19 73 THR A C 1
ATOM 544 O O . THR A 1 73 ? 4.280 9.115 -7.297 1.00 92.19 73 THR A O 1
ATOM 547 N N . PHE A 1 74 ? 3.953 7.467 -5.809 1.00 93.06 74 PHE A N 1
ATOM 548 C CA . PHE A 1 74 ? 2.562 7.219 -6.161 1.00 93.06 74 PHE A CA 1
ATOM 549 C C . PHE A 1 74 ? 1.782 6.709 -4.947 1.00 93.06 74 PHE A C 1
ATOM 551 O O . PHE A 1 74 ? 2.345 6.088 -4.043 1.00 93.06 74 PHE A O 1
ATOM 558 N N . ASP A 1 75 ? 0.478 6.975 -4.949 1.00 94.94 75 ASP A N 1
ATOM 559 C CA . ASP A 1 75 ? -0.431 6.631 -3.860 1.00 94.94 75 ASP A CA 1
ATOM 560 C C . ASP A 1 75 ? -1.452 5.596 -4.340 1.00 94.94 75 ASP A C 1
ATOM 562 O O . ASP A 1 75 ? -2.050 5.743 -5.408 1.00 94.94 75 ASP A O 1
ATOM 566 N N . ILE A 1 76 ? -1.673 4.556 -3.536 1.00 96.00 76 ILE A N 1
ATOM 567 C CA . ILE A 1 76 ? -2.764 3.597 -3.726 1.00 96.00 76 ILE A CA 1
ATOM 568 C C . ILE A 1 76 ? -3.855 3.921 -2.699 1.00 96.00 76 ILE A C 1
ATOM 570 O O . ILE A 1 76 ? -3.608 3.748 -1.502 1.00 96.00 76 ILE A O 1
ATOM 574 N N . PRO A 1 77 ? -5.048 4.381 -3.118 1.00 95.56 77 PRO A N 1
ATOM 575 C CA . PRO A 1 77 ? -6.162 4.619 -2.205 1.00 95.56 77 PRO A CA 1
ATOM 576 C C . PRO A 1 77 ? -6.616 3.319 -1.540 1.00 95.56 77 PRO A C 1
ATOM 578 O O . PRO A 1 77 ? -6.765 2.298 -2.213 1.00 95.56 77 PRO A O 1
ATOM 581 N N . LEU A 1 78 ? -6.853 3.369 -0.230 1.00 95.50 78 LEU A N 1
ATOM 582 C CA . LEU A 1 78 ? -7.323 2.242 0.574 1.00 95.50 78 LEU A CA 1
ATOM 583 C C . LEU A 1 78 ? -8.593 2.628 1.349 1.00 95.50 78 LEU A C 1
ATOM 585 O O . LEU A 1 78 ? -8.767 3.795 1.715 1.00 95.50 78 LEU A O 1
ATOM 589 N N . PRO A 1 79 ? -9.479 1.667 1.660 1.00 93.50 79 PRO A N 1
ATOM 590 C CA . PRO A 1 79 ? -10.638 1.941 2.494 1.00 93.50 79 PRO A CA 1
ATOM 591 C C . PRO A 1 79 ? -10.197 2.298 3.927 1.00 93.50 79 PRO A C 1
ATOM 593 O O . PRO A 1 79 ? -9.311 1.637 4.469 1.00 93.50 79 PRO A O 1
ATOM 596 N N . PRO A 1 80 ? -10.829 3.281 4.602 1.00 90.50 80 PRO A N 1
ATOM 597 C CA . PRO A 1 80 ? -10.471 3.665 5.973 1.00 90.50 80 PRO A CA 1
ATOM 598 C C . PRO A 1 80 ? -10.538 2.526 6.995 1.00 90.50 80 PRO A C 1
ATOM 600 O O . PRO A 1 80 ? -9.857 2.568 8.020 1.00 90.50 80 PRO A O 1
ATOM 603 N N . THR A 1 81 ? -11.332 1.495 6.702 1.00 89.25 81 THR A N 1
ATOM 604 C CA . THR A 1 81 ? -11.483 0.297 7.531 1.00 89.25 81 THR A CA 1
ATOM 605 C C . THR A 1 81 ? -10.171 -0.459 7.738 1.00 89.25 81 THR A C 1
ATOM 607 O O . THR A 1 81 ? -10.049 -1.140 8.745 1.00 89.25 81 THR A O 1
ATOM 610 N N . VAL A 1 82 ? -9.149 -0.294 6.885 1.00 89.50 82 VAL A N 1
ATOM 611 C CA . VAL A 1 82 ? -7.826 -0.924 7.106 1.00 89.50 82 VAL A CA 1
ATOM 612 C C . VAL A 1 82 ? -7.123 -0.420 8.364 1.00 89.50 82 VAL A C 1
ATOM 614 O O . VAL A 1 82 ? -6.270 -1.108 8.914 1.00 89.50 82 VAL A O 1
ATOM 617 N N . LEU A 1 83 ? -7.464 0.791 8.813 1.00 87.81 83 LEU A N 1
ATOM 618 C CA . LEU A 1 83 ? -6.955 1.359 10.060 1.00 87.81 83 LEU A CA 1
ATOM 619 C C . LEU A 1 83 ? -7.812 0.943 11.261 1.00 87.81 83 LEU A C 1
ATOM 621 O O . LEU A 1 83 ? -7.378 1.100 12.402 1.00 87.81 83 LEU A O 1
ATOM 625 N N . GLN A 1 84 ? -9.022 0.435 11.013 1.00 79.19 84 GLN A N 1
ATOM 626 C CA . GLN A 1 84 ? -9.995 0.036 12.020 1.00 79.19 84 GLN A CA 1
ATOM 627 C C . GLN A 1 84 ? -9.823 -1.454 12.320 1.00 79.19 84 GLN A C 1
ATOM 629 O O . GLN A 1 84 ? -10.286 -2.314 11.580 1.00 79.19 84 GLN A O 1
ATOM 634 N N . GLY A 1 85 ? -9.139 -1.773 13.417 1.00 74.12 85 GLY A N 1
ATOM 635 C CA . GLY A 1 85 ? -8.964 -3.157 13.847 1.00 74.12 85 GLY A CA 1
ATOM 636 C C . GLY A 1 85 ? -7.626 -3.381 14.531 1.00 74.12 85 GLY A C 1
ATOM 637 O O . GLY A 1 85 ? -7.254 -2.632 15.438 1.00 74.12 85 GLY A O 1
ATOM 638 N N . SER A 1 86 ? -6.927 -4.426 14.087 1.00 74.69 86 SER A N 1
ATOM 639 C CA . SER A 1 86 ? -5.672 -4.914 14.666 1.00 74.69 86 SER A CA 1
ATOM 640 C C . SER A 1 86 ? -4.600 -3.825 14.802 1.00 74.69 86 SER A C 1
ATOM 642 O O . SER A 1 86 ? -4.525 -2.879 14.014 1.00 74.69 86 SER A O 1
ATOM 644 N N . GLU A 1 87 ? -3.741 -3.969 15.812 1.00 83.50 87 GLU A N 1
ATOM 645 C CA . GLU A 1 87 ? -2.519 -3.166 15.947 1.00 83.50 87 GLU A CA 1
ATOM 646 C C . GLU A 1 87 ? -1.515 -3.457 14.825 1.00 83.50 87 GLU A C 1
ATOM 648 O O . GLU A 1 87 ? -0.708 -2.598 14.468 1.00 83.50 87 GLU A O 1
ATOM 653 N N . THR A 1 88 ? -1.575 -4.657 14.249 1.00 87.75 88 THR A N 1
ATO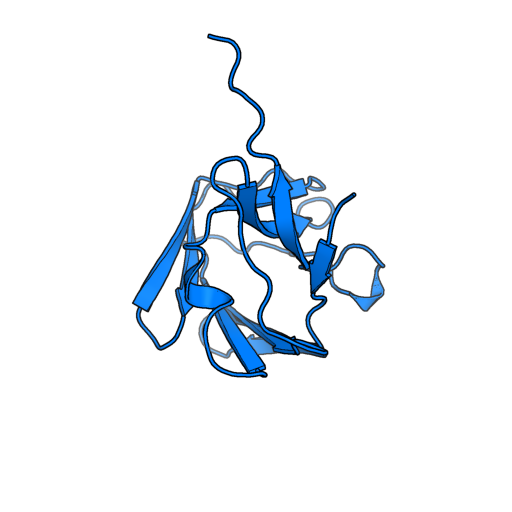M 654 C CA . THR A 1 88 ? -0.741 -5.076 13.123 1.00 87.75 88 THR A CA 1
ATOM 655 C C . THR A 1 88 ? -1.577 -5.127 11.853 1.00 87.75 88 THR A C 1
ATOM 657 O O . THR A 1 88 ? -2.574 -5.846 11.777 1.00 87.75 88 THR A O 1
ATOM 660 N N . ILE A 1 89 ? -1.146 -4.380 10.841 1.00 90.44 89 ILE A N 1
ATOM 661 C CA . ILE A 1 89 ? -1.800 -4.287 9.535 1.00 90.44 89 ILE A CA 1
ATOM 662 C C . ILE A 1 89 ? -0.847 -4.892 8.507 1.00 90.44 89 ILE A C 1
ATOM 664 O O . ILE A 1 89 ? 0.282 -4.424 8.369 1.00 90.44 89 ILE A O 1
ATOM 668 N N . VAL A 1 90 ? -1.287 -5.931 7.797 1.00 91.31 90 VAL A N 1
ATOM 669 C CA . VAL A 1 90 ? -0.466 -6.639 6.806 1.00 91.31 90 VAL A CA 1
ATOM 670 C C . VAL A 1 90 ? -1.076 -6.468 5.425 1.00 91.31 90 VAL A C 1
ATOM 672 O O . VAL A 1 90 ? -2.233 -6.829 5.213 1.00 91.31 90 VAL A O 1
ATOM 675 N N . PHE A 1 91 ? -0.295 -5.933 4.494 1.00 92.81 91 PHE A N 1
ATOM 676 C CA . PHE A 1 91 ? -0.670 -5.807 3.093 1.00 92.81 91 PHE A CA 1
ATOM 677 C C . PHE A 1 91 ? 0.194 -6.702 2.222 1.00 92.81 91 PHE A C 1
ATOM 679 O O . PHE A 1 91 ? 1.413 -6.715 2.371 1.00 92.81 91 PHE A O 1
ATOM 686 N N . ASP A 1 92 ? -0.438 -7.368 1.264 1.00 91.50 92 ASP A N 1
ATOM 687 C CA . ASP A 1 92 ? 0.252 -8.088 0.200 1.00 91.50 92 ASP A CA 1
ATOM 688 C C . ASP A 1 92 ? 0.116 -7.292 -1.099 1.00 91.50 92 ASP A C 1
ATOM 690 O O . ASP A 1 92 ? -0.995 -7.052 -1.584 1.00 91.50 92 ASP A O 1
ATOM 694 N N . LEU A 1 93 ? 1.246 -6.846 -1.646 1.00 90.44 93 LEU A N 1
ATOM 695 C CA . LEU A 1 93 ? 1.309 -6.157 -2.927 1.00 90.44 93 LEU A CA 1
ATOM 696 C C . LEU A 1 93 ? 1.631 -7.153 -4.023 1.00 90.44 93 LEU A C 1
ATOM 698 O O . LEU A 1 93 ? 2.599 -7.895 -3.910 1.00 90.44 93 LEU A O 1
ATOM 702 N N . SER A 1 94 ? 0.877 -7.112 -5.112 1.00 88.19 94 SER A N 1
ATOM 703 C CA . SER A 1 94 ? 1.173 -7.891 -6.315 1.00 88.19 94 SER A CA 1
ATOM 704 C C . SER A 1 94 ? 1.257 -6.981 -7.534 1.00 88.19 94 SER A C 1
ATOM 706 O O . SER A 1 94 ? 0.468 -6.041 -7.685 1.00 88.19 94 SER A O 1
ATOM 708 N N . GLY A 1 95 ? 2.248 -7.253 -8.380 1.00 82.06 95 GLY A N 1
ATOM 709 C CA . GLY A 1 95 ? 2.368 -6.680 -9.715 1.00 82.06 95 GLY A CA 1
ATOM 710 C C . GLY A 1 95 ? 1.647 -7.534 -10.756 1.00 82.06 95 GLY A C 1
ATOM 711 O O . GLY A 1 95 ? 1.176 -8.633 -10.469 1.00 82.06 95 GLY A O 1
ATOM 712 N N . GLY A 1 96 ? 1.535 -7.000 -11.972 1.00 77.19 96 GLY A N 1
ATOM 713 C CA . GLY A 1 96 ? 1.157 -7.791 -13.140 1.00 77.19 96 GLY A CA 1
ATOM 714 C C . GLY A 1 96 ? 2.347 -8.597 -13.660 1.00 77.19 96 GLY A C 1
ATOM 715 O O . GLY A 1 96 ? 3.106 -9.181 -12.899 1.00 77.19 96 GLY A O 1
ATOM 716 N N . SER A 1 97 ? 2.514 -8.619 -14.976 1.00 77.00 97 SER A N 1
ATOM 717 C CA . SER A 1 97 ? 3.546 -9.406 -15.658 1.00 77.00 97 SER A CA 1
ATOM 718 C C . SER A 1 97 ? 4.954 -8.790 -15.634 1.00 77.00 97 SER A C 1
ATOM 720 O O . SER A 1 97 ? 5.875 -9.404 -16.163 1.00 77.00 97 SER A O 1
ATOM 722 N N . ASP A 1 98 ? 5.141 -7.592 -15.069 1.00 77.25 98 ASP A N 1
ATOM 723 C CA . ASP A 1 98 ? 6.442 -6.922 -14.946 1.00 77.25 98 ASP A CA 1
ATOM 724 C C . ASP A 1 98 ? 6.840 -6.676 -13.479 1.00 77.25 98 ASP A C 1
ATOM 726 O O . ASP A 1 98 ? 6.010 -6.514 -12.581 1.00 77.25 98 ASP A O 1
ATOM 730 N N . THR A 1 99 ? 8.151 -6.658 -13.238 1.00 79.50 99 THR A N 1
ATOM 731 C CA . THR A 1 99 ? 8.729 -6.412 -11.914 1.00 79.50 99 THR A CA 1
ATOM 732 C C . THR A 1 99 ? 8.705 -4.921 -11.595 1.00 79.50 99 THR A C 1
ATOM 734 O O . THR A 1 99 ? 9.232 -4.112 -12.355 1.00 79.50 99 THR A O 1
ATOM 737 N N . VAL A 1 100 ? 8.170 -4.559 -10.428 1.00 83.31 100 VAL A N 1
ATOM 738 C CA . VAL A 1 100 ? 8.268 -3.206 -9.864 1.00 83.31 100 VAL A CA 1
ATOM 739 C C . VAL A 1 100 ? 9.322 -3.179 -8.757 1.00 83.31 100 VAL A C 1
ATOM 741 O O . VAL A 1 100 ? 9.332 -4.044 -7.881 1.00 83.31 100 VAL A O 1
ATOM 744 N N . LEU A 1 101 ? 10.209 -2.182 -8.769 1.00 85.69 101 LEU A N 1
ATOM 745 C CA . LEU A 1 101 ? 11.231 -2.020 -7.729 1.00 85.69 101 LEU A CA 1
ATOM 746 C C . LEU A 1 101 ? 10.840 -0.867 -6.809 1.00 85.69 101 LEU A C 1
ATOM 748 O O . LEU A 1 101 ? 10.914 0.302 -7.189 1.00 85.69 101 LEU A O 1
ATOM 752 N N . ILE A 1 102 ? 10.430 -1.198 -5.587 1.00 86.25 102 ILE A N 1
ATOM 753 C CA . ILE A 1 102 ? 10.019 -0.229 -4.567 1.00 86.25 102 ILE A CA 1
ATOM 754 C C . ILE A 1 102 ? 11.205 0.092 -3.655 1.00 86.25 102 ILE A C 1
ATOM 756 O O . ILE A 1 102 ? 11.921 -0.799 -3.194 1.00 86.25 102 ILE A O 1
ATOM 760 N N . ARG A 1 103 ? 11.421 1.380 -3.376 1.00 84.94 103 ARG A N 1
ATOM 761 C CA . ARG A 1 103 ? 12.428 1.831 -2.413 1.00 84.94 103 ARG A CA 1
ATOM 762 C C . ARG A 1 103 ? 12.073 1.330 -1.019 1.00 84.94 103 ARG A C 1
ATOM 764 O O . ARG A 1 103 ? 10.915 1.316 -0.621 1.00 84.94 103 ARG A O 1
ATOM 771 N N . THR A 1 104 ? 13.084 0.934 -0.256 1.00 78.06 104 THR A N 1
ATOM 772 C CA . THR A 1 104 ? 12.902 0.386 1.095 1.00 78.06 104 THR A CA 1
ATOM 773 C C . THR A 1 104 ? 12.956 1.479 2.160 1.00 78.06 104 THR A C 1
ATOM 775 O O . THR A 1 104 ? 13.480 2.573 1.927 1.00 78.06 104 THR A O 1
ATOM 778 N N . THR A 1 105 ? 12.473 1.171 3.367 1.00 74.19 105 THR A N 1
ATOM 779 C CA . THR A 1 105 ? 12.583 2.049 4.548 1.00 74.19 105 THR A CA 1
ATOM 780 C C . THR A 1 105 ? 14.028 2.408 4.884 1.00 74.19 105 THR A C 1
ATOM 782 O O . THR A 1 105 ? 14.282 3.550 5.256 1.00 74.19 105 THR A O 1
ATOM 785 N N . ARG A 1 106 ? 14.990 1.501 4.641 1.00 70.62 106 ARG A N 1
ATOM 786 C CA . ARG A 1 106 ? 16.438 1.762 4.784 1.00 70.62 106 ARG A CA 1
ATOM 787 C C . ARG A 1 106 ? 16.922 2.960 3.963 1.00 70.62 106 ARG A C 1
ATOM 789 O O . ARG A 1 106 ? 17.875 3.618 4.352 1.00 70.62 106 ARG A O 1
ATOM 796 N N . SER A 1 107 ? 16.254 3.268 2.851 1.00 64.25 107 SER A N 1
ATOM 797 C CA . SER A 1 107 ? 16.583 4.421 2.004 1.00 64.25 107 SER A CA 1
ATOM 798 C C . SER A 1 107 ? 15.898 5.733 2.426 1.00 64.25 107 SER A C 1
ATOM 800 O O . SER A 1 107 ? 15.960 6.709 1.681 1.00 64.25 107 SER A O 1
ATOM 802 N N . GLY A 1 108 ? 15.161 5.747 3.547 1.00 72.56 108 GLY A N 1
ATOM 803 C CA . GLY A 1 108 ? 14.322 6.869 4.004 1.00 72.56 108 GLY A CA 1
ATOM 804 C C . GLY A 1 108 ? 13.029 7.077 3.194 1.00 72.56 108 GLY A C 1
ATOM 805 O O . GLY A 1 108 ? 12.113 7.778 3.627 1.00 72.56 108 GLY A O 1
ATOM 806 N N . ALA A 1 109 ? 12.916 6.420 2.040 1.00 79.00 109 ALA A N 1
ATOM 807 C CA . ALA A 1 109 ? 11.843 6.563 1.057 1.00 79.00 109 ALA A CA 1
ATOM 808 C C . ALA A 1 109 ? 10.972 5.295 0.942 1.00 79.00 109 ALA A C 1
ATOM 810 O O . ALA A 1 109 ? 10.437 4.998 -0.121 1.00 79.00 109 ALA A O 1
ATOM 811 N N . GLY A 1 110 ? 10.884 4.518 2.025 1.00 84.12 110 GLY A N 1
ATOM 812 C CA . GLY A 1 110 ? 10.107 3.281 2.057 1.00 84.12 110 GLY A CA 1
ATOM 813 C C . GLY A 1 110 ? 8.598 3.491 1.942 1.00 84.12 110 GLY A C 1
ATOM 814 O O . GLY A 1 110 ? 8.135 4.630 2.043 1.00 84.12 110 GLY A O 1
ATOM 815 N N . PRO A 1 111 ? 7.829 2.395 1.801 1.00 90.88 111 PRO A N 1
ATOM 816 C CA . PRO A 1 111 ? 6.373 2.433 1.844 1.00 90.88 111 PRO A CA 1
ATOM 817 C C . PRO A 1 111 ? 5.852 3.142 3.092 1.00 90.88 111 PRO A C 1
ATOM 819 O O . PRO A 1 111 ? 6.456 3.040 4.161 1.00 90.88 111 PRO A O 1
ATOM 822 N N . ARG A 1 112 ? 4.727 3.847 2.977 1.00 91.56 112 ARG A N 1
ATOM 823 C CA . ARG A 1 112 ? 4.080 4.533 4.103 1.00 91.56 112 ARG A CA 1
ATOM 824 C C . ARG A 1 112 ? 2.572 4.399 3.995 1.00 91.56 112 ARG A C 1
ATOM 826 O O . ARG A 1 112 ? 2.010 4.636 2.932 1.00 91.56 112 ARG A O 1
ATOM 833 N N . LEU A 1 113 ? 1.912 4.071 5.095 1.00 92.31 113 LEU A N 1
ATOM 834 C CA . LEU A 1 113 ? 0.457 4.110 5.187 1.00 92.31 113 LEU A CA 1
ATOM 835 C C . LEU A 1 113 ? 0.059 5.449 5.804 1.00 92.31 113 LEU A C 1
ATOM 837 O O . LEU A 1 113 ? 0.403 5.721 6.952 1.00 92.31 113 LEU A O 1
ATOM 841 N N . LEU A 1 114 ? -0.613 6.299 5.037 1.00 92.06 114 LEU A N 1
ATOM 842 C CA . LEU A 1 114 ? -0.864 7.694 5.390 1.00 92.06 114 LEU A CA 1
ATOM 843 C C . LEU A 1 114 ? -2.361 7.989 5.470 1.00 92.06 114 LEU A C 1
ATOM 845 O O . LEU A 1 114 ? -3.150 7.450 4.697 1.00 92.06 114 LEU A O 1
ATOM 849 N N . VAL A 1 115 ? -2.728 8.910 6.362 1.00 91.75 115 VAL A N 1
ATOM 850 C CA . VAL A 1 115 ? -3.998 9.645 6.285 1.00 91.75 115 VAL A CA 1
ATOM 851 C C . VAL A 1 115 ? -3.686 11.025 5.723 1.00 91.75 115 VAL A C 1
ATOM 853 O O . VAL A 1 115 ? -2.990 11.816 6.367 1.00 91.75 115 VAL A O 1
ATOM 856 N N . ILE A 1 116 ? -4.179 11.305 4.521 1.00 90.88 116 ILE A N 1
ATOM 857 C CA . ILE A 1 116 ? -3.978 12.583 3.830 1.00 90.88 116 ILE A CA 1
ATOM 858 C C . ILE A 1 116 ? -5.311 13.309 3.675 1.00 90.88 116 ILE A C 1
ATOM 860 O O . ILE A 1 116 ? -6.373 12.687 3.703 1.00 90.88 116 ILE A O 1
ATOM 864 N N . HIS A 1 117 ? -5.271 14.629 3.508 1.00 89.44 117 HIS A N 1
ATOM 865 C CA . HIS A 1 117 ? -6.457 15.346 3.056 1.00 89.44 117 HIS A CA 1
ATOM 866 C C . HIS A 1 117 ? -6.754 14.933 1.622 1.00 89.44 117 HIS A C 1
ATOM 868 O O . HIS A 1 117 ? -5.848 14.851 0.791 1.00 89.44 117 HIS A O 1
ATOM 874 N N . SER A 1 118 ? -8.020 14.660 1.340 1.00 77.44 118 SER A N 1
ATOM 875 C CA . SER A 1 118 ? -8.476 14.579 -0.035 1.00 77.44 118 SER A CA 1
ATOM 876 C C . SER A 1 118 ? -8.218 15.951 -0.639 1.00 77.44 118 SER A C 1
ATOM 878 O O . SER A 1 118 ? -8.802 16.936 -0.183 1.00 77.44 118 SER A O 1
ATOM 880 N N . GLU A 1 119 ? -7.306 16.049 -1.607 1.00 67.69 119 GLU A N 1
ATOM 881 C CA . GLU A 1 119 ? -7.245 17.259 -2.415 1.00 67.69 119 GLU A CA 1
ATOM 882 C C . GLU A 1 119 ? -8.654 17.446 -2.972 1.00 67.69 119 GLU A C 1
ATOM 884 O O . GLU A 1 119 ? -9.200 16.546 -3.619 1.00 67.69 119 GLU A O 1
ATOM 889 N N . GLN A 1 120 ? -9.293 18.573 -2.647 1.00 46.94 120 GLN A N 1
ATOM 890 C CA . GLN A 1 120 ? -10.457 19.000 -3.402 1.00 46.94 120 GLN A CA 1
ATOM 891 C C . GLN A 1 120 ? -9.965 19.063 -4.841 1.00 46.94 120 GLN A C 1
ATOM 893 O O . GLN A 1 120 ? -9.221 19.979 -5.188 1.00 46.94 120 GLN A O 1
ATOM 898 N N . LYS A 1 121 ? -10.327 18.067 -5.658 1.00 39.50 121 LYS A N 1
ATOM 899 C CA . LYS A 1 121 ? -10.250 18.197 -7.105 1.00 39.50 121 LYS A CA 1
ATOM 900 C C . LYS A 1 121 ? -11.040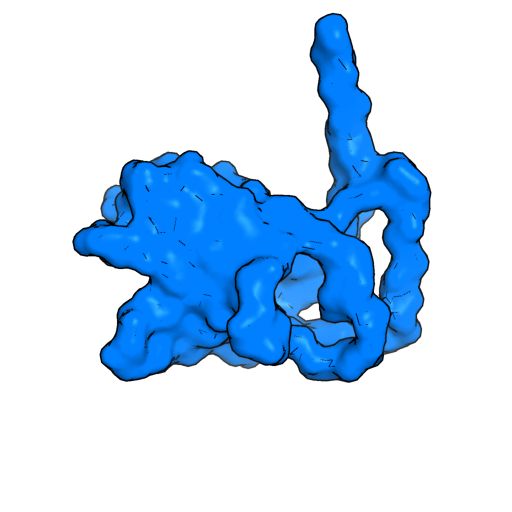 19.461 -7.415 1.00 39.50 121 LYS A C 1
ATOM 902 O O . LYS A 1 121 ? -12.268 19.434 -7.389 1.00 39.50 121 LYS A O 1
ATOM 907 N N . ARG A 1 122 ? -10.338 20.581 -7.602 1.00 34.09 122 ARG A N 1
ATOM 908 C CA . ARG A 1 122 ? -10.906 21.728 -8.291 1.00 34.09 122 ARG A CA 1
ATOM 909 C C . ARG A 1 122 ? -11.276 21.178 -9.661 1.00 34.09 122 ARG A C 1
ATOM 911 O O . ARG A 1 122 ? -10.407 20.670 -10.368 1.00 34.09 122 ARG A O 1
ATOM 918 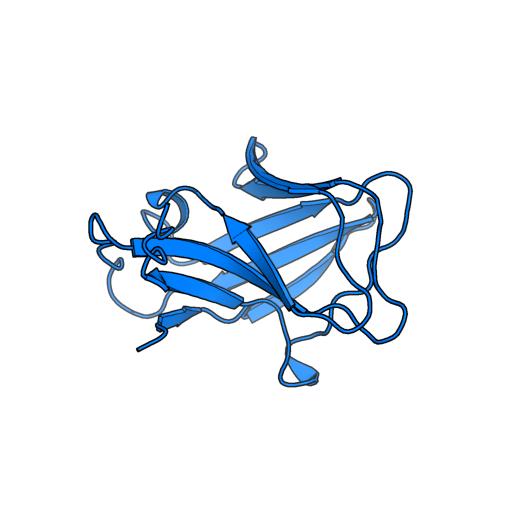N N . GLN A 1 123 ? -12.584 21.118 -9.887 1.00 31.38 123 GLN A N 1
ATOM 919 C CA . GLN A 1 123 ? -13.175 20.884 -11.194 1.00 31.38 123 GLN A CA 1
ATOM 920 C C . GLN A 1 123 ? -12.655 21.927 -12.179 1.00 31.38 123 GLN A C 1
ATOM 922 O O . GLN A 1 123 ? -12.389 23.067 -11.727 1.00 31.38 123 GLN A O 1
#

Secondary structure (DSSP, 8-state):
--EEEPEEEEEE-TTSEEEEEEE--SSPPPPPTTEEEEEEEEBPTT--EEEEEEEEETTEEEEEEEEE-TT-EEEEEE-GGGGSS-SEEEEEEE-SSS---BPPGGGT---EEEEEE------

pLDDT: mean 83.08, std 13.26, range [31.38, 96.06]

Sequence (123 aa):
QERGYYPVDSLSTSEGSLRLQFRRFGPTPKVAANQQVVLRLITAPHGGTRSTIRVSYGGKMIGAVRGAPSGGTFDIPLPPTVLQGSETIVFDLSGGSDTVLIRTTRSGAGPRLLVIHSEQKRQ

Radius of gyration: 14.04 Å; chains: 1; bounding box: 32×38×37 Å

=== Feature glossary ===
A reading guide for the features in this record.

Start from the sequence.

  · Sequence gives the chain of amino acids in standard one-letter code (A=alanine, C=cysteine, …, Y=tyrosine), read N→C. It is the only feature that is directly encoded by the gene; all structural features are derived from the folded form of this sequence.

Fold it, and you get atomic coordinates and the backbone conformation that goes with them.

  · Structure coordinates are given as an mmCIF _atom_site loop: one row per atom with element, residue name, chain id, sequence number, and x/y/z position in Å. Only the four main-chain atoms per residue are included here; side chains are omitted to keep the record compact.

  · Backbone dihedral angles. Every residue except chain termini has a φ (preceding-C → N → Cα → C) and a ψ (N → Cα → C → next-N). They are reported in degrees following the IUPAC sign convention. Secondary structure is essentially a statement about which (φ, ψ) basin each residue occupies.

  · Eight-state secondary structure (DSSP): H is the canonical α-helix, G the tighter 3₁₀-helix, I the wider π-helix; E/B are β-structure, T and S are turns and bends, and '-' is everything else. DSSP derives these from the pattern of main-chain N–H···O=C hydrogen bonds, not from the sequence.

  · SS3 is a coarse helix/strand/coil call (letters a/b/c) made by the P-SEA algorithm from inter-Cα distances and dihedrals. It is less detailed than DSSP but needs only Cα positions.

Summarize the fold with a handful of shape descriptors and a per-residue structural alphabet.

  · Radius of gyration (Rg) is the root-mean-square distance of Cα atoms from their centroid — a single number for overall size and compactness. A globular domain of N residues has Rg ≈ 2.2·N^0.38 Å; an extended or disordered chain has a much larger Rg. The Cα contact count is the number of residue pairs whose Cα atoms are within 8 Å and are more than four positions apart in sequence — a standard proxy for tertiary packing density. The bounding box is the smallest axis-aligned box enclosing all Cα atoms.

  · 3Di is Foldseek's structural alphabet. Each residue is assigned one of twenty discrete states based on how its Cα sits relative to its spatial (not sequential) neighbors. Aligning 3Di strings finds structural homologs roughly as well as full 3D superposition, but orders of magnitude faster.

  · Solvent-accessible surface area (SASA) is the area in Å² traced out by the centre of a 1.4 Å probe sphere (a water molecule) rolled over the protein's van der Waals surface (Shrake–Rupley / Lee–Richards construction). Buried residues have near-zero SASA; fully exposed residues can exceed 200 Å². The total SASA scales roughly with the number of surface residues.

Ask how reliable the model is.

  · For AlphaFold models, the B-factor field carries pLDDT — the model's own estimate of local accuracy on a 0–100 scale. Regions with pLDDT<50 should be treated as essentially unmodeled; they often correspond to intrinsically disordered segments.

  · For experimental (PDB) structures, the B-factor (temperature factor) quantifies the positional spread of each atom in the crystal — a combination of thermal vibration and static disorder — in units of Å². High B-factors mark flexible loops or poorly resolved regions; low B-factors mark the rigid, well-ordered core.

  · Predicted Aligned Error (PAE) is an AlphaFold confidence matrix: entry (i, j) is the expected error in the position of residue j, in ångströms, when the prediction is superimposed on the true structure at residue i. Low PAE within a block of residues means that block is internally rigid and well-predicted; high PAE between two blocks means their relative placement is uncertain even if each block individually is confident.

Place it in context: what it resembles, what it is annotated as, and how it looks.

  · Structural nearest neighbors (via Foldseek easy-search vs the PDB). Reported per hit: target PDB id, E-value, and alignment TM-score. A TM-score above ~0.5 is the conventional threshold for 'same fold'.

  · Functional annotations link the protein to curated databases. InterPro entries identify conserved domains and families by matching the sequence against member-database signatures (Pfam, PROSITE, CDD, …). Gene Ontology (GO) terms describe molecular function, biological process, and cellular component in a controlled vocabulary. CATH places the structure in a hierarchical fold classification (Class/Architecture/Topology/Homologous-superfamily). The organism is the source species.

  · The contact map is a binary N×N matrix image: pixel (i, j) is dark where Cα_i and Cα_j are within 8 Å and |i−j|>4. Because the |i−j|>4 filter removes local helical contacts, off-diagonal stripes parallel to the main diagonal indicate parallel β-sheets; stripes perpendicular to it indicate antiparallel β-sheets. The Ramachandran plot scatters every residue's (φ, ψ) pair against the sterically allowed regions. The PAE heatmap renders the predicted-aligned-error matrix.

  · Six rendered views show the 3D structure from the faces of a cube — i.e. along ±x, ±y, ±z. Rendering representation is drawn randomly per protein from cartoon (secondary-structure ribbons), sticks (backbone bonds), or molecular surface; coloring is either N→C rainbow (blue at the N-terminus through red at the C-terminus) or one color per chain.